Protein AF-A0A9D7K2W9-F1 (afdb_monomer)

Mean predicted aligned error: 14.37 Å

Solvent-accessible surface area (backbone atoms only — not comparable to 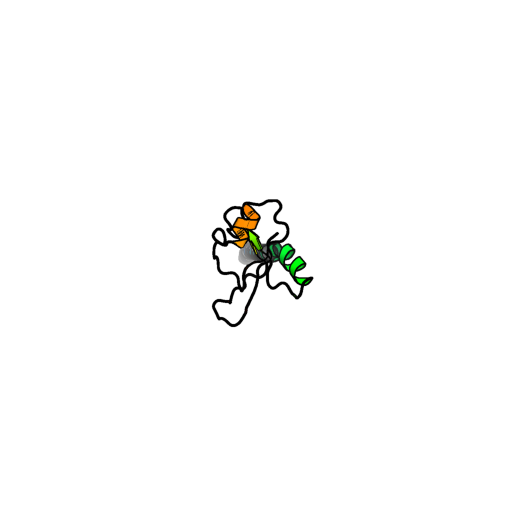full-atom values): 7177 Å² total; per-residue (Å²): 142,82,75,81,66,64,65,58,54,55,55,57,47,52,55,50,52,55,50,51,52,49,51,50,53,48,50,52,50,52,50,50,52,50,52,54,60,61,55,70,54,41,71,55,39,58,59,41,73,78,34,93,88,54,91,65,52,73,43,62,49,98,68,28,43,78,77,45,66,24,71,84,89,80,70,76,88,67,66,40,45,85,37,68,50,48,41,49,48,69,78,31,87,80,54,61,75,37,69,44,71,81,41,68,43,97,84,62,83,47,74,48,67,48,82,46,117

Organism: NCBI:txid2954365

pLDDT: mean 75.67, std 13.8, range [46.72, 96.12]

Secondary structure (DSSP, 8-state):
---SHHHHHHHHHHHHHHHHHHHHHHHHHHHHHHHHHHHTTHHHHHHHTT-TT-S--EEE-TTS-EEEES-GGG------TT-HHHHHHHH-TT--SEEPPPEEPTTSS-EE--EE-

Radius of gyration: 27.0 Å; Cα contacts (8 Å, |Δi|>4): 96; chains: 1; bounding box: 52×32×86 Å

Nearest PDB s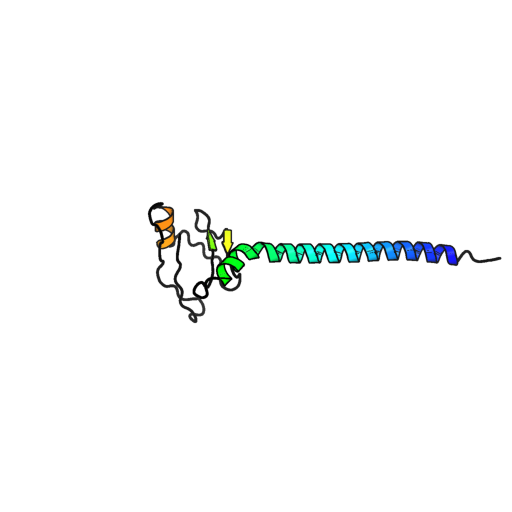tructures (foldseek):
  5ere-assembly1_A  TM=7.514E-01  e=1.344E+00  Desulfohalobium retbaense DSM 5692
  5yk3-assembly2_B  TM=4.635E-01  e=3.430E+00  Homo sapiens

Structure (mmCIF, N/CA/C/O backbone):
data_AF-A0A9D7K2W9-F1
#
_entry.id   AF-A0A9D7K2W9-F1
#
loop_
_atom_site.group_PDB
_atom_site.id
_atom_site.type_symbol
_atom_site.label_atom_id
_atom_site.label_alt_id
_atom_site.label_comp_id
_atom_site.label_asym_id
_atom_site.label_entity_id
_atom_site.label_seq_id
_atom_site.pdbx_PDB_ins_code
_atom_site.Cartn_x
_atom_site.Cartn_y
_atom_site.Cartn_z
_atom_site.occupancy
_atom_site.B_iso_or_equiv
_atom_site.auth_seq_id
_atom_site.auth_comp_id
_atom_site.auth_asym_id
_atom_site.auth_atom_id
_atom_site.pdbx_PDB_model_num
ATOM 1 N N . MET A 1 1 ? 34.306 15.046 -67.453 1.00 46.72 1 MET A N 1
ATOM 2 C CA . MET A 1 1 ? 32.863 14.742 -67.336 1.00 46.72 1 MET A CA 1
ATOM 3 C C . MET A 1 1 ? 32.702 13.692 -66.250 1.00 46.72 1 MET A C 1
ATOM 5 O O . MET A 1 1 ? 32.881 12.519 -66.534 1.00 46.72 1 MET A O 1
ATOM 9 N N . THR A 1 2 ? 32.449 14.103 -65.008 1.00 49.88 2 THR A N 1
ATOM 10 C CA . THR A 1 2 ? 32.203 13.191 -63.879 1.00 49.88 2 THR A CA 1
ATOM 11 C C . THR A 1 2 ? 31.120 13.793 -62.980 1.00 49.88 2 THR A C 1
ATOM 13 O O . THR A 1 2 ? 31.335 14.774 -62.283 1.00 49.88 2 THR A O 1
ATOM 16 N N . GLU A 1 3 ? 29.930 13.214 -63.133 1.00 54.25 3 GLU A N 1
ATOM 17 C CA . GLU A 1 3 ? 28.857 12.978 -62.158 1.00 54.25 3 GLU A CA 1
ATOM 18 C C . GLU A 1 3 ? 28.390 14.078 -61.175 1.00 54.25 3 GLU A C 1
ATOM 20 O O . GLU A 1 3 ? 28.922 14.206 -60.076 1.00 54.25 3 GLU A O 1
ATOM 25 N N . PRO A 1 4 ? 27.234 14.719 -61.452 1.00 56.09 4 PRO A N 1
ATOM 26 C CA . PRO A 1 4 ? 26.408 15.387 -60.434 1.00 56.09 4 PRO A CA 1
ATOM 27 C C . PRO A 1 4 ? 25.564 14.413 -59.571 1.00 56.09 4 PRO A C 1
ATOM 29 O O . PRO A 1 4 ? 24.839 14.844 -58.675 1.00 56.09 4 PRO A O 1
ATOM 32 N N . SER A 1 5 ? 25.629 13.100 -59.831 1.00 56.72 5 SER A N 1
ATOM 33 C CA . SER A 1 5 ? 24.749 12.076 -59.232 1.00 56.72 5 SER A CA 1
ATOM 34 C C . SER A 1 5 ? 25.137 11.680 -57.795 1.00 56.72 5 SER A C 1
ATOM 36 O O . SER A 1 5 ? 24.283 11.362 -56.964 1.00 56.72 5 SER A O 1
ATOM 38 N N . THR A 1 6 ? 26.422 11.762 -57.452 1.00 56.97 6 THR A N 1
ATOM 39 C CA . THR A 1 6 ? 26.968 11.369 -56.140 1.00 56.97 6 THR A CA 1
ATOM 40 C C . THR A 1 6 ? 26.688 12.390 -55.033 1.00 56.97 6 THR A C 1
ATOM 42 O O . THR A 1 6 ? 26.471 12.010 -53.885 1.00 56.97 6 THR A O 1
ATOM 45 N N . ALA A 1 7 ? 26.608 13.686 -55.346 1.00 55.34 7 ALA A N 1
ATOM 46 C CA . ALA A 1 7 ? 26.363 14.728 -54.342 1.00 55.34 7 ALA A CA 1
ATOM 47 C C . ALA A 1 7 ? 24.927 14.697 -53.773 1.00 55.34 7 ALA A C 1
ATOM 49 O O . ALA A 1 7 ? 24.705 14.940 -52.583 1.00 55.34 7 ALA A O 1
ATOM 50 N N . LEU A 1 8 ? 23.944 14.350 -54.609 1.00 56.28 8 LEU A N 1
ATOM 51 C CA . LEU A 1 8 ? 22.530 14.272 -54.224 1.00 56.28 8 LEU A CA 1
ATOM 52 C C . LEU A 1 8 ? 22.215 13.041 -53.359 1.00 56.28 8 LEU A C 1
ATOM 54 O O . LEU A 1 8 ? 21.375 13.124 -52.457 1.00 56.28 8 LEU A O 1
ATOM 58 N N . SER A 1 9 ? 22.900 11.912 -53.581 1.00 58.19 9 SER A N 1
ATOM 59 C CA . SER A 1 9 ? 22.712 10.699 -52.774 1.00 58.19 9 SER A CA 1
ATOM 60 C C . SER A 1 9 ? 23.237 10.875 -51.344 1.00 58.19 9 SER A C 1
ATOM 62 O O . SER A 1 9 ? 22.564 10.473 -50.395 1.00 58.19 9 SER A O 1
ATOM 64 N N . ILE A 1 10 ? 24.370 11.564 -51.172 1.00 59.09 10 ILE A N 1
ATOM 65 C CA . ILE A 1 10 ? 25.004 11.815 -49.868 1.00 59.09 10 ILE A CA 1
ATOM 66 C C . ILE A 1 10 ? 24.140 12.740 -48.990 1.00 59.09 10 ILE A C 1
ATOM 68 O O . ILE A 1 10 ? 23.942 12.459 -47.805 1.00 59.09 10 ILE A O 1
ATOM 72 N N . CYS A 1 11 ? 23.553 13.802 -49.556 1.00 56.81 11 CYS A N 1
ATOM 73 C CA . CYS A 1 11 ? 22.681 14.721 -48.810 1.00 56.81 11 CYS A CA 1
ATOM 74 C C . CYS A 1 11 ? 21.366 14.059 -48.365 1.00 56.81 11 CYS A C 1
ATOM 76 O O . CYS A 1 11 ? 20.964 14.210 -47.208 1.00 56.81 11 CYS A O 1
ATOM 78 N N . ARG A 1 12 ? 20.732 13.274 -49.253 1.00 63.59 12 ARG A N 1
ATOM 79 C CA . ARG A 1 12 ? 19.502 12.516 -48.959 1.00 63.59 12 ARG A CA 1
ATOM 80 C C . ARG A 1 12 ? 19.728 11.456 -47.879 1.00 63.59 12 ARG A C 1
ATOM 82 O O . ARG A 1 12 ? 18.879 11.282 -47.007 1.00 63.59 12 ARG A O 1
ATOM 89 N N . ASN A 1 13 ? 20.888 10.801 -47.895 1.00 68.12 13 ASN A N 1
ATOM 90 C CA . ASN A 1 13 ? 21.241 9.786 -46.906 1.00 68.12 13 ASN A CA 1
ATOM 91 C C . ASN A 1 13 ? 21.512 10.404 -45.524 1.00 68.12 13 ASN A C 1
ATOM 93 O O . ASN A 1 13 ? 21.066 9.890 -44.503 1.00 68.12 13 ASN A O 1
ATOM 97 N N . ARG A 1 14 ? 22.150 11.580 -45.473 1.00 72.62 14 ARG A N 1
ATOM 98 C CA . ARG A 1 14 ? 22.430 12.286 -44.214 1.00 72.62 14 ARG A CA 1
ATOM 99 C C . ARG A 1 14 ? 21.156 12.749 -43.499 1.00 72.62 14 ARG A C 1
ATOM 101 O O . ARG A 1 14 ? 21.074 12.658 -42.277 1.00 72.62 14 ARG A O 1
ATOM 108 N N . THR A 1 15 ? 20.138 13.196 -44.240 1.00 77.31 15 THR A N 1
ATOM 109 C CA . THR A 1 15 ? 18.832 13.546 -43.647 1.00 77.31 15 THR A CA 1
ATOM 110 C C . THR A 1 15 ? 18.067 12.312 -43.168 1.00 77.31 15 THR A C 1
ATOM 112 O O . THR A 1 15 ? 17.382 12.385 -42.151 1.00 77.31 15 THR A O 1
ATOM 115 N N . GLN A 1 16 ? 18.188 11.176 -43.864 1.00 82.12 16 GLN A N 1
ATOM 116 C CA . GLN A 1 16 ? 17.591 9.910 -43.426 1.00 82.12 16 GLN A CA 1
ATOM 117 C C . GLN A 1 16 ? 18.256 9.368 -42.155 1.00 82.12 16 GLN A C 1
ATOM 119 O O . GLN A 1 16 ? 17.547 8.994 -41.226 1.00 82.12 16 GLN A O 1
ATOM 124 N N . ILE A 1 17 ? 19.587 9.416 -42.063 1.00 85.06 17 ILE A N 1
ATOM 125 C CA . ILE A 1 17 ? 20.332 8.997 -40.866 1.00 85.06 17 ILE A CA 1
ATOM 126 C C . ILE A 1 17 ? 19.940 9.852 -39.655 1.00 85.06 17 ILE A C 1
ATOM 128 O O . ILE A 1 17 ? 19.651 9.310 -38.593 1.00 85.06 17 ILE A O 1
ATOM 132 N N . LEU A 1 18 ? 19.852 11.177 -39.812 1.00 87.94 18 LEU A N 1
ATOM 133 C CA . LEU A 1 18 ? 19.429 12.066 -38.724 1.00 87.94 18 LEU A CA 1
ATOM 134 C C . LEU A 1 18 ? 17.992 11.784 -38.265 1.00 87.94 18 LEU A C 1
ATOM 136 O O . LEU A 1 18 ? 17.726 11.809 -37.068 1.00 87.94 18 LEU A O 1
ATOM 140 N N . ARG A 1 19 ? 17.077 11.473 -39.193 1.00 88.81 19 ARG A N 1
ATOM 141 C CA . ARG A 1 19 ? 15.699 11.081 -38.856 1.00 88.81 19 ARG A CA 1
ATOM 142 C C . ARG A 1 19 ? 15.650 9.757 -38.098 1.00 88.81 19 ARG A C 1
ATOM 144 O O . ARG A 1 19 ? 14.934 9.667 -37.109 1.00 88.81 19 ARG A O 1
ATOM 151 N N . LEU A 1 20 ? 16.417 8.755 -38.529 1.00 92.19 20 LEU A N 1
ATOM 152 C CA . LEU A 1 20 ? 16.490 7.459 -37.850 1.00 92.19 20 LEU A CA 1
ATOM 153 C C . LEU A 1 20 ? 17.086 7.591 -36.447 1.00 92.19 20 LEU A C 1
ATOM 155 O O . LEU A 1 20 ? 16.539 7.027 -35.506 1.00 92.19 20 LEU A O 1
ATOM 159 N N . LEU A 1 21 ? 18.145 8.388 -36.284 1.00 92.81 21 LEU A N 1
ATOM 160 C CA . LEU A 1 21 ? 18.721 8.678 -34.969 1.00 92.81 21 LEU A CA 1
ATOM 161 C C . LEU A 1 21 ? 17.706 9.351 -34.043 1.00 92.81 21 LEU A C 1
ATOM 163 O O . LEU A 1 21 ? 17.598 8.970 -32.882 1.00 92.81 21 LEU A O 1
ATOM 167 N N . TRP A 1 22 ? 16.925 10.301 -34.561 1.00 94.94 22 TRP A N 1
ATOM 168 C CA . TRP A 1 22 ? 15.866 10.949 -33.789 1.00 94.94 22 TRP A CA 1
ATOM 169 C C . TRP A 1 22 ? 14.765 9.968 -33.377 1.00 94.94 22 TRP A C 1
ATOM 171 O O . TRP A 1 22 ? 14.326 9.991 -32.232 1.00 94.94 22 TRP A O 1
ATOM 181 N N . LEU A 1 23 ? 14.345 9.079 -34.281 1.00 96.12 23 LEU A N 1
ATOM 182 C CA . LEU A 1 23 ? 13.343 8.053 -33.983 1.00 96.12 23 LEU A CA 1
ATOM 183 C C . LEU A 1 23 ? 13.840 7.052 -32.939 1.00 96.12 23 LEU A C 1
ATOM 185 O O . LEU A 1 23 ? 13.084 6.698 -32.041 1.00 96.12 23 LEU A O 1
ATOM 189 N N . ILE A 1 24 ? 15.103 6.630 -33.025 1.00 95.00 24 ILE A N 1
ATOM 190 C CA . ILE A 1 24 ? 15.715 5.737 -32.035 1.00 95.00 24 ILE A CA 1
ATOM 191 C C . ILE A 1 24 ? 15.793 6.437 -30.678 1.00 95.00 24 ILE A C 1
ATOM 193 O O . ILE A 1 24 ? 15.364 5.869 -29.680 1.00 95.00 24 ILE A O 1
ATOM 197 N N . LEU A 1 25 ? 16.280 7.680 -30.634 1.00 95.00 25 LEU A N 1
ATOM 198 C CA . LEU A 1 25 ? 16.348 8.461 -29.399 1.00 95.00 25 LEU A CA 1
ATOM 199 C C . LEU A 1 25 ? 14.955 8.636 -28.776 1.00 95.00 25 LEU A C 1
ATOM 201 O O . LEU A 1 25 ? 14.789 8.438 -27.576 1.00 95.00 25 LEU A O 1
ATOM 205 N N . PHE A 1 26 ? 13.951 8.961 -29.592 1.00 95.75 26 PHE A N 1
ATOM 206 C CA . PHE A 1 26 ? 12.567 9.104 -29.150 1.00 95.75 26 PHE A CA 1
ATOM 207 C C . PHE A 1 26 ? 11.991 7.784 -28.631 1.00 95.75 26 PHE A C 1
ATOM 209 O O . PHE A 1 26 ? 11.350 7.775 -27.586 1.00 95.75 26 PHE A O 1
ATOM 216 N N . ALA A 1 27 ? 12.252 6.666 -29.311 1.00 94.19 27 ALA A N 1
ATOM 217 C CA . ALA A 1 27 ? 11.813 5.347 -28.869 1.00 94.19 27 ALA A CA 1
ATOM 218 C C . ALA A 1 27 ? 12.460 4.949 -27.534 1.00 94.19 27 ALA A C 1
ATOM 220 O O . ALA A 1 27 ? 11.771 4.450 -26.650 1.00 94.19 27 ALA A O 1
ATOM 221 N N . VAL A 1 28 ? 13.758 5.222 -27.356 1.00 94.44 28 VAL A N 1
ATOM 222 C CA . VAL A 1 28 ? 14.465 4.993 -26.086 1.00 94.44 28 VAL A CA 1
ATOM 223 C C . VAL A 1 28 ? 13.899 5.884 -24.982 1.00 94.44 28 VAL A C 1
ATOM 225 O O . VAL A 1 28 ? 13.647 5.399 -23.884 1.00 94.44 28 VAL A O 1
ATOM 228 N N . TYR A 1 29 ? 13.641 7.162 -25.268 1.00 93.81 29 TYR A N 1
ATOM 229 C CA . TYR A 1 29 ? 13.027 8.080 -24.310 1.00 93.81 29 TYR A CA 1
ATOM 230 C C . TYR A 1 29 ? 11.615 7.636 -23.911 1.00 93.81 29 TYR A C 1
ATOM 232 O O . TYR A 1 29 ? 11.295 7.618 -22.728 1.00 93.81 29 TYR A O 1
ATOM 240 N N . ALA A 1 30 ? 10.787 7.231 -24.875 1.00 88.75 30 ALA A N 1
ATOM 241 C CA . ALA A 1 30 ? 9.439 6.733 -24.621 1.00 88.75 30 ALA A CA 1
ATOM 242 C C . ALA A 1 30 ? 9.457 5.431 -23.809 1.00 88.75 30 ALA A C 1
ATOM 244 O O . ALA A 1 30 ? 8.665 5.283 -22.883 1.00 88.75 30 ALA A O 1
ATOM 245 N N . LEU A 1 31 ? 10.387 4.517 -24.107 1.00 88.12 31 LEU A N 1
ATOM 246 C CA . LEU A 1 31 ? 10.572 3.288 -23.338 1.00 88.12 31 LEU A CA 1
ATOM 247 C C . LEU A 1 31 ? 11.005 3.593 -21.901 1.00 88.12 31 LEU A C 1
ATOM 249 O O . LEU A 1 31 ? 10.457 3.021 -20.965 1.00 88.12 31 LEU A O 1
ATOM 253 N N . PHE A 1 32 ? 11.946 4.519 -21.719 1.00 85.81 32 PHE A N 1
ATOM 254 C CA . PHE A 1 32 ? 12.403 4.925 -20.395 1.00 85.81 32 PHE A CA 1
ATOM 255 C C . PHE A 1 32 ? 11.294 5.631 -19.606 1.00 85.81 32 PHE A C 1
ATOM 257 O O . PHE A 1 32 ? 11.107 5.348 -18.431 1.00 85.81 32 PHE A O 1
ATOM 264 N N . ALA A 1 33 ? 10.511 6.500 -20.250 1.00 81.25 33 ALA A N 1
ATOM 265 C CA . ALA A 1 33 ? 9.349 7.140 -19.637 1.00 81.25 33 ALA A CA 1
ATOM 266 C C . ALA A 1 33 ? 8.277 6.115 -19.233 1.00 81.25 33 ALA A C 1
ATOM 268 O O . ALA A 1 33 ? 7.682 6.251 -18.169 1.00 81.25 33 ALA A O 1
ATOM 269 N N . TYR A 1 34 ? 8.070 5.075 -20.044 1.00 79.44 34 TYR A N 1
ATOM 270 C CA . TYR A 1 34 ? 7.170 3.970 -19.720 1.00 79.44 34 TYR A CA 1
ATOM 271 C C . TYR A 1 34 ? 7.674 3.168 -18.510 1.00 79.44 34 TYR A C 1
ATOM 273 O O . TYR A 1 34 ? 6.930 2.949 -17.561 1.00 79.44 34 TYR A O 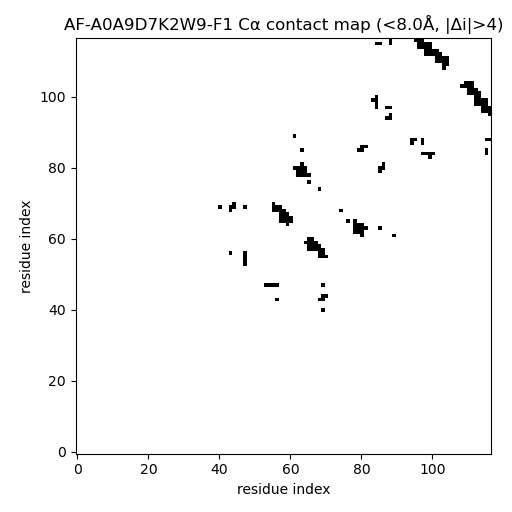1
ATOM 281 N N . GLN A 1 35 ? 8.963 2.815 -18.487 1.00 73.25 35 GLN A N 1
ATOM 282 C CA . GLN A 1 35 ? 9.587 2.136 -17.345 1.00 73.25 35 GLN A CA 1
ATOM 283 C C . GLN A 1 35 ? 9.537 2.977 -16.062 1.00 73.25 35 GLN A C 1
ATOM 285 O O . GLN A 1 35 ? 9.312 2.443 -14.981 1.00 73.25 35 GLN A O 1
ATOM 290 N N . LEU A 1 36 ? 9.730 4.294 -16.172 1.00 66.81 36 LEU A N 1
ATOM 291 C CA . LEU A 1 36 ? 9.686 5.213 -15.035 1.00 66.81 36 LEU A CA 1
ATOM 292 C C . LEU A 1 36 ? 8.255 5.423 -14.513 1.00 66.81 36 LEU A C 1
ATOM 294 O O . LEU A 1 36 ? 8.069 5.645 -13.319 1.00 66.81 36 LEU A O 1
ATOM 298 N N . TRP A 1 37 ? 7.253 5.335 -15.392 1.00 64.31 37 TRP A N 1
ATOM 299 C CA . TRP A 1 37 ? 5.839 5.342 -15.017 1.00 64.31 37 TRP A CA 1
ATOM 300 C C . TRP A 1 37 ? 5.449 4.072 -14.251 1.00 64.31 37 TRP A C 1
ATOM 302 O O . TRP A 1 37 ? 4.785 4.174 -13.221 1.00 64.31 37 TRP A O 1
ATOM 312 N N . ASP A 1 38 ? 5.920 2.903 -14.695 1.00 60.59 38 ASP A N 1
ATOM 313 C CA . ASP A 1 38 ? 5.686 1.631 -13.998 1.00 60.59 38 ASP A CA 1
ATOM 314 C C . ASP A 1 38 ? 6.411 1.583 -12.636 1.00 60.59 38 ASP A C 1
ATOM 316 O O . ASP A 1 38 ? 5.819 1.183 -11.635 1.00 60.59 38 ASP A O 1
ATOM 320 N N . GLY A 1 39 ? 7.654 2.076 -12.556 1.00 55.44 39 GLY A N 1
ATOM 321 C CA . GLY A 1 39 ? 8.457 2.053 -11.323 1.00 55.44 39 GLY A CA 1
ATOM 322 C C . GLY A 1 39 ? 7.973 2.987 -10.203 1.00 55.44 39 GLY A C 1
ATOM 323 O O . GLY A 1 39 ? 8.369 2.833 -9.050 1.00 55.44 39 GLY A O 1
ATOM 324 N N . TYR A 1 40 ? 7.089 3.953 -10.483 1.00 54.25 40 TYR A N 1
ATOM 325 C CA . TYR A 1 40 ? 6.549 4.838 -9.439 1.00 54.25 40 TYR A CA 1
ATOM 326 C C . TYR A 1 40 ? 5.585 4.114 -8.476 1.00 54.25 40 TYR A C 1
ATOM 328 O O . TYR A 1 40 ? 5.297 4.612 -7.387 1.00 54.25 40 TYR A O 1
ATOM 336 N N . HIS A 1 41 ? 5.088 2.928 -8.835 1.00 55.75 41 HIS A N 1
ATOM 337 C CA . HIS A 1 41 ? 4.261 2.098 -7.950 1.00 55.75 41 HIS A CA 1
ATOM 338 C C . HIS A 1 41 ? 5.069 1.179 -7.018 1.00 55.75 41 HIS A C 1
ATOM 340 O O . HIS A 1 41 ? 4.500 0.599 -6.088 1.00 55.75 41 HIS A O 1
ATOM 346 N N . ASP A 1 42 ? 6.396 1.137 -7.168 1.00 56.00 42 ASP A N 1
ATOM 347 C CA . ASP A 1 42 ? 7.232 0.162 -6.471 1.00 56.00 42 ASP A CA 1
ATOM 348 C C . ASP A 1 42 ? 7.322 0.377 -4.959 1.00 56.00 42 ASP A C 1
ATOM 350 O O . ASP A 1 42 ? 7.561 -0.589 -4.249 1.00 56.00 42 ASP A O 1
ATOM 354 N N . GLU A 1 43 ? 7.130 1.576 -4.396 1.00 59.66 43 GLU A N 1
ATOM 355 C CA . GLU A 1 43 ? 7.338 1.734 -2.944 1.00 59.66 43 GLU A CA 1
ATOM 356 C C . GLU A 1 43 ? 6.240 1.047 -2.107 1.00 59.66 43 GLU A C 1
ATOM 358 O O . GLU A 1 43 ? 6.533 0.436 -1.073 1.00 59.66 43 GLU A O 1
ATOM 363 N N . LEU A 1 44 ? 4.978 1.092 -2.554 1.00 59.53 44 LEU A N 1
ATOM 364 C CA . LEU A 1 44 ? 3.895 0.346 -1.902 1.00 59.53 44 LEU A CA 1
ATOM 365 C C . LEU A 1 44 ? 3.978 -1.151 -2.216 1.00 59.53 44 LEU A C 1
ATOM 367 O O . LEU A 1 44 ? 3.752 -1.962 -1.317 1.00 59.53 44 LEU A O 1
ATOM 371 N N . ASP A 1 45 ? 4.328 -1.509 -3.452 1.00 60.34 45 ASP A N 1
ATOM 372 C CA . ASP A 1 45 ? 4.475 -2.908 -3.861 1.00 60.34 45 ASP A CA 1
ATOM 373 C C . ASP A 1 45 ? 5.673 -3.572 -3.149 1.00 60.34 45 ASP A C 1
ATOM 375 O O . ASP A 1 45 ? 5.545 -4.673 -2.621 1.00 60.34 45 ASP A O 1
ATOM 379 N N . THR A 1 46 ? 6.797 -2.871 -2.976 1.00 58.94 46 THR A N 1
ATOM 380 C CA . THR A 1 46 ? 7.983 -3.351 -2.237 1.00 58.94 46 THR A CA 1
ATOM 381 C C . THR A 1 46 ? 7.683 -3.578 -0.758 1.00 58.94 46 THR A C 1
ATOM 383 O O . THR A 1 46 ? 8.186 -4.528 -0.157 1.00 58.94 46 THR A O 1
ATOM 386 N N . ARG A 1 47 ? 6.845 -2.735 -0.139 1.00 60.03 47 ARG A N 1
ATOM 387 C CA . ARG A 1 47 ? 6.397 -2.969 1.244 1.00 60.03 47 ARG A CA 1
ATOM 388 C C . ARG A 1 47 ? 5.419 -4.137 1.340 1.00 60.03 47 ARG A C 1
ATOM 390 O O . ARG A 1 47 ? 5.430 -4.812 2.364 1.00 60.03 47 ARG A O 1
ATOM 397 N N . LEU A 1 48 ? 4.621 -4.387 0.298 1.00 60.12 48 LEU A N 1
ATOM 398 C CA . LEU A 1 48 ? 3.720 -5.538 0.222 1.00 60.12 48 LEU A CA 1
ATOM 399 C C . LEU A 1 48 ? 4.490 -6.866 0.138 1.00 60.12 48 LEU A C 1
ATOM 401 O O . LEU A 1 48 ? 4.088 -7.823 0.785 1.00 60.12 48 LEU A O 1
ATOM 405 N N . ILE A 1 49 ? 5.628 -6.907 -0.570 1.00 57.31 49 ILE A N 1
ATOM 406 C CA . ILE A 1 49 ? 6.474 -8.114 -0.712 1.00 57.31 49 ILE A CA 1
ATOM 407 C C . ILE A 1 49 ? 6.933 -8.689 0.643 1.00 57.31 49 ILE A C 1
ATOM 409 O O . ILE A 1 49 ? 7.232 -9.874 0.734 1.00 57.31 49 ILE A O 1
ATOM 413 N N . ASN A 1 50 ? 6.975 -7.884 1.709 1.00 64.00 50 ASN A N 1
ATOM 414 C CA . ASN A 1 50 ? 7.420 -8.343 3.029 1.00 64.00 50 ASN A CA 1
ATOM 415 C C . ASN A 1 50 ? 6.305 -8.941 3.907 1.00 64.00 50 ASN A C 1
ATOM 417 O O . ASN A 1 50 ? 6.597 -9.355 5.028 1.00 64.00 50 ASN A O 1
ATOM 421 N N . PHE A 1 51 ? 5.052 -8.963 3.442 1.00 70.31 51 PHE A N 1
ATOM 422 C CA . PHE A 1 51 ? 3.911 -9.469 4.209 1.00 70.31 51 PHE A CA 1
ATOM 423 C C . PHE A 1 51 ? 3.022 -10.347 3.329 1.00 70.31 51 PHE A C 1
ATOM 425 O O . PHE A 1 51 ? 2.111 -9.848 2.666 1.00 70.31 51 PHE A O 1
ATOM 432 N N . ASP A 1 52 ? 3.254 -11.659 3.369 1.00 69.38 52 ASP A N 1
ATOM 433 C CA . ASP A 1 52 ? 2.470 -12.647 2.615 1.00 69.38 52 ASP A CA 1
ATOM 434 C C . ASP A 1 52 ? 0.977 -12.634 3.003 1.00 69.38 52 ASP A C 1
ATOM 436 O O . ASP A 1 52 ? 0.116 -13.037 2.221 1.00 69.38 52 ASP A O 1
ATOM 440 N N . GLU A 1 53 ? 0.640 -12.139 4.199 1.00 74.94 53 GLU A N 1
ATOM 441 C CA . GLU A 1 53 ? -0.735 -12.025 4.688 1.00 74.94 53 GLU A CA 1
ATOM 442 C C . GLU A 1 53 ? -1.495 -10.813 4.118 1.00 74.94 53 GLU A C 1
ATOM 444 O O . GLU A 1 53 ? -2.723 -10.740 4.236 1.00 74.94 53 GLU A O 1
ATOM 449 N N . LEU A 1 54 ? -0.798 -9.844 3.508 1.00 75.94 54 LEU A N 1
ATOM 450 C CA . LEU A 1 54 ? -1.409 -8.639 2.947 1.00 75.94 54 LEU A CA 1
ATOM 451 C C . LEU A 1 54 ? -1.662 -8.800 1.446 1.00 75.94 54 LEU A C 1
ATOM 453 O O . LEU A 1 54 ? -0.748 -8.868 0.633 1.00 75.94 54 LEU A O 1
ATOM 457 N N . SER A 1 55 ? -2.936 -8.764 1.055 1.00 75.00 55 SER A N 1
ATOM 458 C CA . SER A 1 55 ? -3.336 -8.845 -0.357 1.00 75.00 55 SER A CA 1
ATOM 459 C C . SER A 1 55 ? -3.265 -7.504 -1.097 1.00 75.00 55 SER A C 1
ATOM 461 O O . SER A 1 55 ? -3.123 -7.482 -2.319 1.00 75.00 55 SER A O 1
ATOM 463 N N . SER A 1 56 ? -3.393 -6.378 -0.382 1.00 76.25 56 SER A N 1
ATOM 464 C CA . SER A 1 56 ? -3.208 -5.025 -0.924 1.00 76.25 56 SER A CA 1
ATOM 465 C C . SER A 1 56 ? -3.028 -3.981 0.185 1.00 76.25 56 SER A C 1
ATOM 467 O O . SER A 1 56 ? -3.534 -4.133 1.295 1.00 76.25 56 SER A O 1
ATOM 469 N N . LEU A 1 57 ? -2.356 -2.884 -0.149 1.00 79.62 57 LEU A N 1
ATOM 470 C CA . LEU A 1 57 ? -2.161 -1.680 0.651 1.00 79.62 57 LEU A CA 1
ATOM 471 C C . LEU A 1 57 ? -2.767 -0.508 -0.108 1.00 79.62 57 LEU A C 1
ATOM 473 O O . LEU A 1 57 ? -2.606 -0.405 -1.320 1.00 79.62 57 LEU A O 1
ATOM 477 N N . ARG A 1 58 ? -3.480 0.380 0.585 1.00 81.75 58 ARG A N 1
ATOM 478 C CA . ARG A 1 58 ? -4.132 1.534 -0.044 1.00 81.75 58 ARG A CA 1
ATOM 479 C C . ARG A 1 58 ? -3.965 2.772 0.821 1.00 81.75 58 ARG A C 1
ATOM 481 O O . ARG A 1 58 ? -4.074 2.689 2.039 1.00 81.75 58 ARG A O 1
ATOM 488 N N . VAL A 1 59 ? -3.749 3.913 0.176 1.00 83.75 59 VAL A N 1
ATOM 489 C CA . VAL A 1 59 ? -3.767 5.235 0.812 1.00 83.75 59 VAL A CA 1
ATOM 490 C C . VAL A 1 59 ? -5.011 5.961 0.335 1.00 83.75 59 VAL A C 1
ATOM 492 O O . VAL A 1 59 ? -5.305 5.977 -0.863 1.00 83.75 59 VAL A O 1
ATOM 495 N N . LEU A 1 60 ? -5.747 6.542 1.274 1.00 85.75 60 LEU A N 1
ATOM 496 C CA . LEU A 1 60 ? -7.024 7.198 1.031 1.00 85.75 60 LEU A CA 1
ATOM 497 C C . LEU A 1 60 ? -6.965 8.648 1.517 1.00 85.75 60 LEU A C 1
ATOM 499 O O . LEU A 1 60 ? -6.213 8.954 2.442 1.00 85.75 60 LEU A O 1
ATOM 503 N N . ASP A 1 61 ? -7.753 9.525 0.902 1.00 86.81 61 ASP A N 1
ATOM 504 C CA . ASP A 1 61 ? -7.978 10.882 1.402 1.00 86.81 61 ASP A CA 1
ATOM 505 C C . ASP A 1 61 ? -9.028 10.916 2.528 1.00 86.81 61 ASP A C 1
ATOM 507 O O . ASP A 1 61 ? -9.575 9.885 2.928 1.00 86.81 61 ASP A O 1
ATOM 511 N N . ALA A 1 62 ? -9.310 12.112 3.053 1.00 86.94 62 ALA A N 1
ATOM 512 C CA . ALA A 1 62 ? -10.261 12.318 4.148 1.00 86.94 62 ALA A CA 1
ATOM 513 C C . ALA A 1 62 ? -11.711 11.947 3.776 1.00 86.94 62 ALA A C 1
ATOM 515 O O . ALA A 1 62 ? -12.527 11.633 4.649 1.00 86.94 62 ALA A O 1
ATOM 516 N N . GLU A 1 63 ? -12.028 11.938 2.484 1.00 86.94 63 GLU A N 1
ATOM 517 C CA . GLU A 1 63 ? -13.327 11.555 1.940 1.00 86.94 63 GLU A CA 1
ATOM 518 C C . GLU A 1 63 ? -13.419 10.045 1.648 1.00 86.94 63 GLU A C 1
ATOM 520 O O . GLU A 1 63 ? -14.469 9.550 1.233 1.00 86.94 63 GLU A O 1
ATOM 525 N N . GLY A 1 64 ? -12.344 9.288 1.884 1.00 85.19 64 GLY A N 1
ATOM 526 C CA . GLY A 1 64 ? -12.285 7.853 1.616 1.00 85.19 64 GLY A CA 1
ATOM 527 C C . GLY A 1 64 ? -12.136 7.528 0.130 1.00 85.19 64 GLY A C 1
ATOM 528 O O . GLY A 1 64 ? -12.472 6.415 -0.294 1.00 85.19 64 GLY A O 1
ATOM 529 N N . ARG A 1 65 ? -11.651 8.483 -0.672 1.00 84.94 65 ARG A N 1
ATOM 530 C CA . ARG A 1 65 ? -11.239 8.260 -2.060 1.00 84.94 65 ARG A CA 1
ATOM 531 C C . ARG A 1 65 ? -9.806 7.755 -2.077 1.00 84.94 65 ARG A C 1
ATOM 533 O O . ARG A 1 65 ? -8.955 8.180 -1.302 1.00 84.94 65 ARG A O 1
ATOM 540 N N . ARG A 1 66 ? -9.529 6.828 -2.986 1.00 82.12 66 ARG A N 1
ATOM 541 C CA . ARG A 1 66 ? -8.207 6.219 -3.122 1.00 82.12 66 ARG A CA 1
ATOM 542 C C . ARG A 1 66 ? -7.226 7.176 -3.791 1.00 82.12 66 ARG A C 1
ATOM 544 O O . ARG A 1 66 ? -7.435 7.544 -4.942 1.00 82.12 66 ARG A O 1
ATOM 551 N N . LEU A 1 67 ? -6.134 7.475 -3.091 1.00 80.38 67 LEU A N 1
ATOM 552 C CA . LEU A 1 67 ? -4.964 8.175 -3.622 1.00 80.38 67 LEU A CA 1
ATOM 553 C C . LEU A 1 67 ? -3.957 7.185 -4.223 1.00 80.38 67 LEU A C 1
ATOM 555 O O . LEU A 1 67 ? -3.473 7.408 -5.325 1.00 80.38 67 LEU A O 1
ATOM 559 N N . TYR A 1 68 ? -3.701 6.064 -3.536 1.00 75.50 68 TYR A N 1
ATOM 560 C CA . TYR A 1 68 ? -2.753 5.030 -3.973 1.00 75.50 68 TYR A CA 1
ATOM 561 C C . TYR A 1 68 ? -3.256 3.622 -3.637 1.00 75.50 68 TYR A C 1
ATOM 563 O O . TYR A 1 68 ? -3.984 3.441 -2.657 1.00 75.50 68 TYR A O 1
ATOM 571 N N . ALA A 1 69 ? -2.866 2.618 -4.424 1.00 75.06 69 ALA A N 1
ATOM 572 C CA . ALA A 1 69 ? -3.045 1.206 -4.089 1.00 75.06 69 ALA A CA 1
ATOM 573 C C . ALA A 1 69 ? -1.901 0.356 -4.647 1.00 75.06 69 ALA A C 1
ATOM 575 O O . ALA A 1 69 ? -1.512 0.564 -5.793 1.00 75.06 69 ALA A O 1
ATOM 576 N N . SER A 1 70 ? -1.426 -0.611 -3.862 1.00 70.62 70 SER A 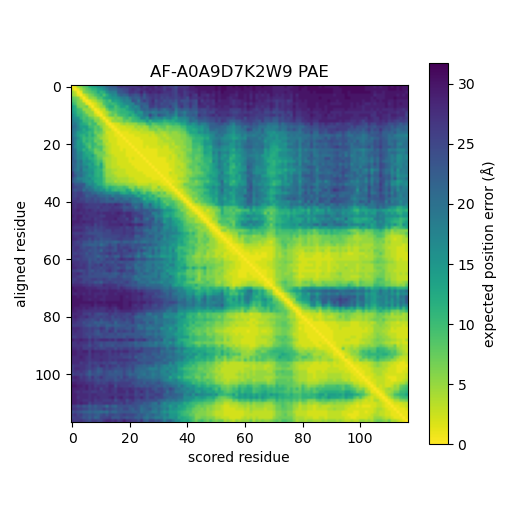N 1
ATOM 577 C CA . SER A 1 70 ? -0.605 -1.711 -4.367 1.00 70.62 70 SER A CA 1
ATOM 578 C C . SER A 1 70 ? -1.472 -2.696 -5.146 1.00 70.62 70 SER A C 1
ATOM 580 O O . SER A 1 70 ? -2.637 -2.911 -4.792 1.00 70.62 70 SER A O 1
ATOM 582 N N . ASN A 1 71 ? -0.899 -3.273 -6.204 1.00 65.31 71 ASN A N 1
ATOM 583 C CA .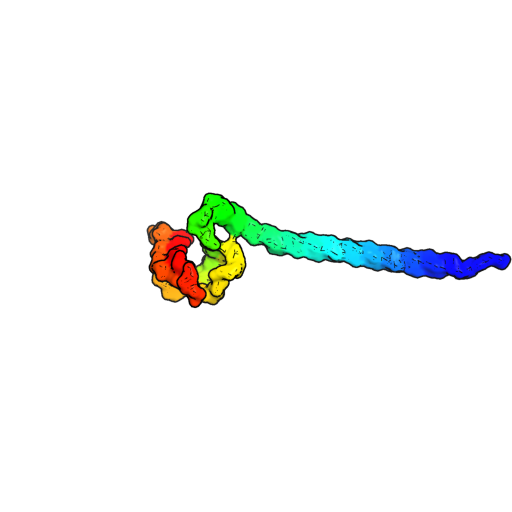 ASN A 1 71 ? -1.529 -4.222 -7.127 1.00 65.31 71 ASN A CA 1
ATOM 584 C C . ASN A 1 71 ? -2.917 -3.787 -7.669 1.00 65.31 71 ASN A C 1
ATOM 586 O O . ASN A 1 71 ? -3.971 -3.924 -7.043 1.00 65.31 71 ASN A O 1
ATOM 590 N N . THR A 1 72 ? -2.941 -3.318 -8.917 1.00 53.72 72 THR A N 1
ATOM 591 C CA . THR A 1 72 ? -4.133 -2.779 -9.598 1.00 53.72 72 THR A CA 1
ATOM 592 C C . THR A 1 72 ? -5.235 -3.806 -9.896 1.00 53.72 72 THR A C 1
ATOM 594 O O . THR A 1 72 ? -6.335 -3.406 -10.284 1.00 53.72 72 THR A O 1
ATOM 597 N N . LYS A 1 73 ? -4.998 -5.113 -9.703 1.00 53.41 73 LYS A N 1
ATOM 598 C CA . LYS A 1 73 ? -5.900 -6.171 -10.195 1.00 53.41 73 LYS A CA 1
ATOM 599 C C . LYS A 1 73 ? -7.198 -6.388 -9.408 1.00 53.41 73 LYS A C 1
ATOM 601 O O . LYS A 1 73 ? -8.103 -7.003 -9.961 1.00 53.41 73 LYS A O 1
ATOM 606 N N . THR A 1 74 ? -7.351 -5.872 -8.185 1.00 49.69 74 THR A N 1
ATOM 607 C CA . THR A 1 74 ? -8.501 -6.263 -7.326 1.00 49.69 74 THR A CA 1
ATOM 608 C C . THR A 1 74 ? -9.264 -5.104 -6.686 1.00 49.69 74 THR A C 1
ATOM 610 O O . THR A 1 74 ? -10.032 -5.283 -5.742 1.00 49.69 74 THR A O 1
ATOM 613 N N . ALA A 1 75 ? -9.071 -3.877 -7.158 1.00 49.31 75 ALA A N 1
ATOM 614 C CA . ALA A 1 75 ? -9.517 -2.704 -6.423 1.00 49.31 75 ALA A CA 1
ATOM 615 C C . ALA A 1 75 ? -10.570 -1.897 -7.191 1.00 49.31 75 ALA A C 1
ATOM 617 O O . ALA A 1 75 ? -10.264 -0.848 -7.768 1.00 49.31 75 ALA A O 1
ATOM 618 N N . TRP A 1 76 ? -11.818 -2.370 -7.136 1.00 51.75 76 TRP A N 1
ATOM 619 C CA . TRP A 1 76 ? -12.998 -1.577 -7.476 1.00 51.75 76 TRP A CA 1
ATOM 620 C C . TRP A 1 76 ? -12.923 -0.201 -6.805 1.00 51.75 76 TRP A C 1
ATOM 622 O O . TRP A 1 76 ? -12.570 -0.087 -5.627 1.00 51.75 76 TRP A O 1
ATOM 632 N N . GLN A 1 77 ? -13.240 0.842 -7.574 1.00 53.31 77 GLN A N 1
ATOM 633 C CA . GLN A 1 77 ? -13.302 2.251 -7.162 1.00 53.31 77 GLN A CA 1
ATOM 634 C C . GLN A 1 77 ? -14.500 2.534 -6.238 1.00 53.31 77 GLN A C 1
ATOM 636 O O . GLN A 1 77 ? -15.187 3.539 -6.383 1.00 53.31 77 GLN A O 1
ATOM 641 N N . THR A 1 78 ? -14.789 1.647 -5.291 1.00 60.75 78 THR A N 1
ATOM 642 C CA . THR A 1 78 ? -15.792 1.933 -4.270 1.00 60.75 78 THR A CA 1
ATOM 643 C C . THR A 1 78 ? -15.192 2.945 -3.307 1.00 60.75 78 THR A C 1
ATOM 645 O O . THR A 1 78 ? -14.245 2.639 -2.582 1.00 60.75 78 THR A O 1
ATOM 648 N N . THR A 1 79 ? -15.731 4.162 -3.319 1.00 67.69 79 THR A N 1
ATOM 649 C CA . THR A 1 79 ? -15.509 5.151 -2.263 1.00 67.69 79 THR A CA 1
ATOM 650 C C . THR A 1 79 ? -15.893 4.513 -0.934 1.00 67.69 79 THR A C 1
ATOM 652 O O . THR A 1 79 ? -17.014 4.030 -0.778 1.00 67.69 79 THR A O 1
ATOM 655 N N . ILE A 1 80 ? -14.965 4.477 0.023 1.00 79.62 80 ILE A N 1
ATOM 656 C CA . ILE A 1 80 ? -15.220 3.845 1.324 1.00 79.62 80 ILE A CA 1
ATOM 657 C C . ILE A 1 80 ? -15.582 4.849 2.422 1.00 79.62 80 ILE A C 1
ATOM 659 O O . ILE A 1 80 ? -15.698 4.455 3.580 1.00 79.62 80 ILE A O 1
ATOM 663 N N . GLY A 1 81 ? -15.789 6.122 2.073 1.00 83.00 81 GLY A N 1
ATOM 664 C CA . GLY A 1 81 ? -16.132 7.192 3.019 1.00 83.00 81 GLY A CA 1
ATOM 665 C C . GLY A 1 81 ? -17.348 6.877 3.898 1.00 83.00 81 GLY A C 1
ATOM 666 O O . GLY A 1 81 ? -17.396 7.272 5.062 1.00 83.00 81 GLY A O 1
ATOM 667 N N . ASP A 1 82 ? -18.288 6.086 3.376 1.00 84.44 82 ASP A N 1
ATOM 668 C CA . ASP A 1 82 ? -19.501 5.679 4.088 1.00 84.44 82 ASP A CA 1
ATOM 669 C C . ASP A 1 82 ? -19.339 4.398 4.923 1.00 84.44 82 ASP A C 1
ATOM 671 O O . ASP A 1 82 ? -20.285 3.964 5.591 1.00 84.44 82 ASP A O 1
ATOM 675 N N . ARG A 1 83 ? -18.160 3.766 4.914 1.00 86.81 83 ARG A N 1
ATOM 676 C CA . ARG A 1 83 ? -17.907 2.5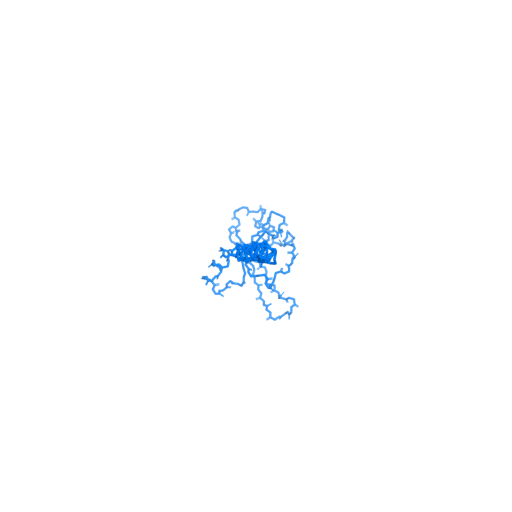49 5.692 1.00 86.81 83 ARG A CA 1
ATOM 677 C C . ARG A 1 83 ? -17.683 2.886 7.162 1.00 86.81 83 ARG A C 1
ATOM 679 O O . ARG A 1 83 ? -16.965 3.825 7.498 1.00 86.81 83 ARG A O 1
ATOM 686 N N . ALA A 1 84 ? -18.275 2.082 8.046 1.00 88.56 84 ALA A N 1
ATOM 687 C CA . ALA A 1 84 ? -18.234 2.314 9.489 1.00 88.56 84 ALA A CA 1
ATOM 688 C C . ALA A 1 84 ? -16.797 2.375 10.033 1.00 88.56 84 ALA A C 1
ATOM 690 O O . ALA A 1 84 ? -16.459 3.339 10.710 1.00 88.56 84 ALA A O 1
ATOM 691 N N . PHE A 1 85 ? -15.939 1.423 9.642 1.00 88.00 85 PHE A N 1
ATOM 692 C CA . PHE A 1 85 ? -14.531 1.383 10.060 1.00 88.00 85 PHE A CA 1
ATOM 693 C C . PHE A 1 85 ? -13.740 2.626 9.617 1.00 88.00 85 PHE A C 1
ATOM 695 O O . PHE A 1 85 ? -12.866 3.107 10.335 1.00 88.00 85 PHE A O 1
ATOM 702 N N . PHE A 1 86 ? -14.054 3.171 8.435 1.00 89.75 86 PHE A N 1
ATOM 703 C CA . PHE A 1 86 ? -13.386 4.359 7.915 1.00 89.75 86 PHE A CA 1
ATOM 704 C C . PHE A 1 86 ? -13.817 5.606 8.686 1.00 89.75 86 PHE A C 1
ATOM 706 O O . PHE A 1 86 ? -12.963 6.377 9.115 1.00 89.75 86 PHE A O 1
ATOM 713 N N . ARG A 1 87 ? -15.126 5.778 8.927 1.00 89.62 87 ARG A N 1
ATOM 714 C CA . ARG A 1 87 ? -15.637 6.880 9.758 1.00 89.62 87 ARG A CA 1
ATOM 715 C C . ARG A 1 87 ? -15.092 6.817 11.176 1.00 89.62 87 ARG A C 1
ATOM 717 O O . ARG A 1 87 ? -14.639 7.831 11.682 1.00 89.62 87 ARG A O 1
ATOM 724 N N . GLU A 1 88 ? -15.068 5.634 11.784 1.00 89.50 88 GLU A N 1
ATOM 725 C CA . GLU A 1 88 ? -14.499 5.442 13.119 1.00 89.50 88 GLU A CA 1
ATOM 726 C C . GLU A 1 88 ? -13.047 5.923 13.174 1.00 89.50 88 GLU A C 1
ATOM 728 O O . GLU A 1 88 ? -12.693 6.728 14.036 1.00 89.50 88 GLU A O 1
ATOM 733 N N . ARG A 1 89 ? -12.218 5.510 12.209 1.00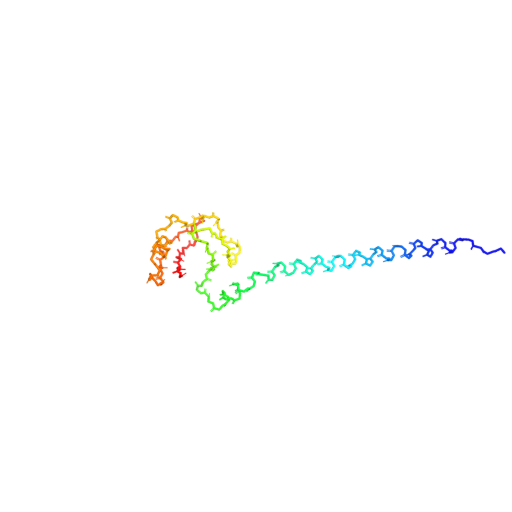 89.56 89 ARG A N 1
ATOM 734 C CA . ARG A 1 89 ? -10.822 5.945 12.157 1.00 89.56 89 ARG A CA 1
ATOM 735 C C . ARG A 1 89 ? -10.673 7.434 11.834 1.00 89.56 89 ARG A C 1
ATOM 737 O O . ARG A 1 89 ? -9.785 8.079 12.394 1.00 89.56 89 ARG A O 1
ATOM 744 N N . ARG A 1 90 ? -11.494 7.979 10.935 1.00 88.00 90 ARG A N 1
ATOM 745 C CA . ARG A 1 90 ? -11.458 9.391 10.522 1.00 88.00 90 ARG A CA 1
ATOM 746 C C . ARG A 1 90 ? -11.877 10.322 11.656 1.00 88.00 90 ARG A C 1
ATOM 748 O O . ARG A 1 90 ? -11.207 11.319 11.907 1.00 88.00 90 ARG A O 1
ATOM 755 N N . ASP A 1 91 ? -12.962 9.983 12.341 1.00 90.94 91 ASP A N 1
ATOM 756 C CA . ASP A 1 91 ? -13.599 10.838 13.339 1.00 90.94 91 ASP A CA 1
ATOM 757 C C . ASP A 1 91 ? -12.921 10.687 14.720 1.00 90.94 91 ASP A C 1
ATOM 759 O O . ASP A 1 91 ? -13.011 11.582 15.562 1.00 90.94 91 ASP A O 1
ATOM 763 N N . ASN A 1 92 ? -12.176 9.595 14.951 1.00 88.88 92 ASN A N 1
ATOM 764 C CA . ASN A 1 92 ? -11.399 9.365 16.168 1.00 88.88 92 ASN A CA 1
ATOM 765 C C . ASN A 1 92 ? -9.900 9.174 15.876 1.00 88.88 92 ASN A C 1
ATOM 767 O O . ASN A 1 92 ? -9.410 8.070 15.635 1.00 88.88 92 ASN A O 1
ATOM 771 N N . ALA A 1 93 ? -9.127 10.253 16.023 1.00 79.50 93 ALA A N 1
ATOM 772 C CA . ALA A 1 93 ? -7.671 10.233 15.855 1.00 79.50 93 ALA A CA 1
ATOM 773 C C . ALA A 1 93 ? -6.927 9.298 16.837 1.00 79.50 93 ALA A C 1
ATOM 775 O O . ALA A 1 93 ? -5.766 8.968 16.601 1.00 79.50 93 ALA A O 1
ATOM 776 N N . LYS A 1 94 ? -7.574 8.865 17.930 1.00 86.44 94 LYS A N 1
ATOM 777 C CA . LYS A 1 94 ? -7.011 7.936 18.923 1.00 86.44 94 LYS A CA 1
ATOM 778 C C . LYS A 1 94 ? -7.413 6.476 18.690 1.00 86.44 94 LYS A C 1
ATOM 780 O O . LYS A 1 94 ? -7.006 5.632 19.481 1.00 86.44 94 LYS A O 1
ATOM 785 N N . ALA A 1 95 ? -8.181 6.169 17.640 1.00 81.94 95 ALA A N 1
ATOM 786 C CA . ALA A 1 95 ? -8.715 4.825 17.388 1.00 81.94 95 ALA A CA 1
ATOM 787 C C . ALA A 1 95 ? -7.639 3.741 17.174 1.00 81.94 95 ALA A C 1
ATOM 789 O O . ALA A 1 95 ? -7.945 2.556 17.225 1.00 81.94 95 ALA A O 1
ATOM 790 N N . GLY A 1 96 ? -6.369 4.116 16.985 1.00 85.12 96 GLY A N 1
ATOM 791 C CA . GLY A 1 96 ? -5.296 3.149 16.776 1.00 85.12 96 GLY A CA 1
ATOM 792 C C . GLY A 1 96 ? -5.512 2.363 15.482 1.00 85.12 96 GLY A C 1
ATOM 793 O O . GLY A 1 96 ? -5.777 2.960 14.440 1.00 85.12 96 GLY A O 1
ATOM 794 N N . LEU A 1 97 ? -5.361 1.039 15.546 1.00 88.06 97 LEU A N 1
ATOM 795 C CA . LEU A 1 97 ? -5.653 0.139 14.431 1.00 88.06 97 LEU A CA 1
ATOM 796 C C . LEU A 1 97 ? -7.1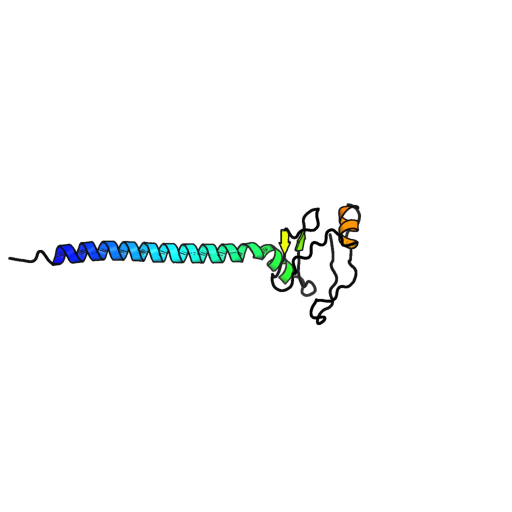40 -0.242 14.457 1.00 88.06 97 LEU A C 1
ATOM 798 O O . LEU A 1 97 ? -7.597 -0.837 15.430 1.00 88.06 97 LEU A O 1
ATOM 802 N N . VAL A 1 98 ? -7.865 0.054 13.379 1.00 90.19 98 VAL A N 1
ATOM 803 C CA . VAL A 1 98 ? -9.282 -0.298 13.216 1.00 90.19 98 VAL A CA 1
ATOM 804 C C . VAL A 1 98 ? -9.403 -1.464 12.240 1.00 90.19 98 VAL A C 1
ATOM 806 O O . VAL A 1 98 ? -8.784 -1.459 11.175 1.00 90.19 98 VAL A O 1
ATOM 809 N N . VAL A 1 99 ? -10.207 -2.463 12.598 1.00 89.50 99 VAL A N 1
ATOM 810 C CA . VAL A 1 99 ? -10.459 -3.655 11.779 1.00 89.50 99 VAL A CA 1
ATOM 811 C C . VAL A 1 99 ? -11.875 -3.577 11.222 1.00 89.50 99 VAL A C 1
ATOM 813 O O . VAL A 1 99 ? -12.819 -3.311 11.963 1.00 89.50 99 VAL A O 1
ATOM 816 N N . SER A 1 100 ? -12.035 -3.781 9.917 1.00 88.12 100 SER A N 1
ATOM 817 C CA . SER A 1 100 ? -13.356 -3.798 9.294 1.00 88.12 100 SER A CA 1
ATOM 818 C C . SER A 1 100 ? -14.138 -5.076 9.601 1.00 88.12 100 SER A C 1
ATOM 820 O O . SER A 1 100 ? -13.591 -6.088 10.036 1.00 88.12 100 SER A O 1
ATOM 822 N N . GLU A 1 101 ? -15.425 -5.059 9.255 1.00 87.12 101 GLU A N 1
ATOM 823 C CA . GLU A 1 101 ? -16.164 -6.294 9.003 1.00 87.12 101 GLU A CA 1
ATOM 824 C C . GLU A 1 101 ? -15.524 -7.104 7.864 1.00 87.12 101 GLU A C 1
ATOM 826 O O . GLU A 1 101 ? -14.677 -6.618 7.104 1.00 87.12 101 GLU A O 1
ATOM 831 N N . VAL A 1 102 ? -15.944 -8.356 7.751 1.00 86.62 102 VAL A N 1
ATOM 832 C CA . VAL A 1 102 ? -15.476 -9.266 6.715 1.00 86.62 102 VAL A CA 1
ATOM 833 C C . VAL A 1 102 ? -16.251 -9.016 5.420 1.00 86.62 102 VAL A C 1
ATOM 835 O O . VAL A 1 102 ? -17.478 -9.091 5.396 1.00 86.62 102 VAL A O 1
ATOM 838 N N . PHE A 1 103 ? -15.531 -8.754 4.333 1.00 82.12 103 PHE A N 1
ATOM 839 C CA . PHE A 1 103 ? -16.078 -8.564 2.995 1.00 82.12 103 PHE A CA 1
ATOM 840 C C . PHE A 1 103 ? -15.886 -9.819 2.146 1.00 82.12 103 PHE A C 1
ATOM 842 O O . PHE A 1 103 ? -14.845 -10.471 2.206 1.00 82.12 103 PHE A O 1
ATOM 849 N N . ALA A 1 104 ? -16.872 -10.124 1.307 1.00 80.94 104 ALA A N 1
ATOM 850 C CA . ALA A 1 104 ? -16.710 -11.075 0.215 1.00 80.94 104 ALA A CA 1
ATOM 851 C C . ALA A 1 104 ? -16.329 -10.314 -1.059 1.00 80.94 104 ALA A C 1
ATOM 853 O O . ALA A 1 104 ? -16.862 -9.234 -1.319 1.00 80.94 104 ALA A O 1
ATOM 854 N N . SER A 1 105 ? -15.423 -10.878 -1.852 1.00 73.00 105 SER A N 1
ATOM 855 C CA . SER A 1 105 ? -15.148 -10.400 -3.203 1.00 73.00 105 SER A CA 1
ATOM 856 C C . SER A 1 105 ? -16.397 -10.523 -4.082 1.00 73.00 105 SER A C 1
ATOM 858 O O . SER A 1 105 ? -17.280 -11.343 -3.819 1.00 73.00 105 SER A O 1
ATOM 860 N N . ASP A 1 106 ? -16.482 -9.716 -5.142 1.00 71.06 106 ASP A N 1
ATOM 861 C CA . ASP A 1 106 ? -17.650 -9.710 -6.039 1.00 71.06 106 ASP A CA 1
ATOM 862 C C . ASP A 1 106 ? -17.883 -11.067 -6.719 1.00 71.06 106 ASP A C 1
ATOM 864 O O . ASP A 1 106 ? -19.023 -11.482 -6.934 1.00 71.06 106 ASP A O 1
ATOM 868 N N . ASP A 1 107 ? -16.804 -11.796 -7.006 1.00 73.12 107 ASP A N 1
ATOM 869 C CA . ASP A 1 107 ? -16.837 -13.164 -7.530 1.00 73.12 107 ASP A CA 1
ATOM 870 C C . ASP A 1 107 ? -17.084 -14.226 -6.439 1.00 73.12 107 ASP A C 1
ATOM 872 O O . ASP A 1 107 ? -17.195 -15.411 -6.746 1.00 73.12 107 ASP A O 1
ATOM 876 N N . ARG A 1 108 ? -17.200 -13.807 -5.170 1.00 68.31 108 ARG A N 1
ATOM 877 C CA . ARG A 1 108 ? -17.375 -14.635 -3.964 1.00 68.31 108 ARG A CA 1
ATOM 878 C C . ARG A 1 108 ? -16.323 -15.730 -3.782 1.00 68.31 108 ARG A C 1
ATOM 880 O O . ARG A 1 108 ? -16.538 -16.659 -3.006 1.00 68.31 108 ARG A O 1
ATOM 887 N N . THR A 1 109 ? -15.197 -15.639 -4.480 1.00 74.19 109 THR A N 1
ATOM 888 C CA . THR A 1 109 ? -14.111 -16.620 -4.377 1.00 74.19 109 THR A CA 1
ATOM 889 C C . THR A 1 109 ? -13.232 -16.364 -3.162 1.00 74.19 109 THR A C 1
ATOM 891 O O . THR A 1 109 ? -12.568 -17.275 -2.675 1.00 74.19 109 THR A O 1
ATOM 894 N N . SER A 1 110 ? -13.230 -15.123 -2.678 1.00 74.56 110 SER A N 1
ATOM 895 C CA . SER A 1 110 ? -12.289 -14.642 -1.685 1.00 74.56 110 SER A CA 1
ATOM 896 C C . SER A 1 110 ? -13.004 -13.824 -0.624 1.00 74.56 110 SER A C 1
ATOM 898 O 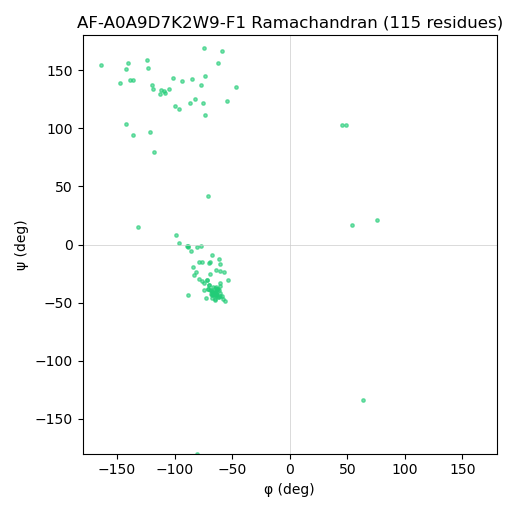O . SER A 1 110 ? -13.901 -13.030 -0.901 1.00 74.56 110 SER A O 1
ATOM 900 N N . THR A 1 111 ? -12.557 -13.989 0.609 1.00 84.62 111 THR A N 1
ATOM 901 C CA . THR A 1 111 ? -13.054 -13.240 1.754 1.00 84.62 111 THR A CA 1
ATOM 902 C C . THR A 1 111 ? -11.897 -12.445 2.331 1.00 84.62 111 THR A C 1
ATOM 904 O O . THR A 1 111 ? -10.800 -12.980 2.488 1.00 84.62 111 THR A O 1
ATOM 907 N N . TYR A 1 112 ? -12.116 -11.168 2.621 1.00 82.69 112 TYR A N 1
ATOM 908 C CA . TYR A 1 112 ? -11.068 -10.268 3.084 1.00 82.69 112 TYR A CA 1
ATOM 909 C C . TYR A 1 112 ? -11.573 -9.327 4.174 1.00 82.69 112 TYR A C 1
ATOM 911 O O . TYR A 1 112 ? -12.760 -9.034 4.284 1.00 82.69 112 TYR A O 1
ATOM 919 N N . LEU A 1 113 ? -10.642 -8.831 4.976 1.00 86.81 113 LEU A N 1
ATOM 920 C CA . LEU A 1 113 ? -10.863 -7.766 5.946 1.00 86.81 113 LEU A CA 1
ATOM 921 C C . LEU A 1 113 ? -9.879 -6.636 5.663 1.00 86.81 113 LEU A C 1
ATOM 923 O O . LEU A 1 113 ? -8.852 -6.835 5.014 1.00 86.81 113 LEU A O 1
ATOM 927 N N . ILE A 1 114 ? -10.209 -5.441 6.129 1.00 85.88 114 ILE A N 1
ATOM 928 C CA . ILE A 1 114 ? -9.402 -4.242 5.954 1.00 85.88 114 ILE A CA 1
ATOM 929 C C . ILE A 1 114 ? -8.885 -3.821 7.321 1.00 85.88 114 ILE A C 1
ATOM 931 O O . ILE A 1 114 ? -9.646 -3.670 8.277 1.00 85.88 114 ILE A O 1
ATOM 935 N N . LEU A 1 115 ? -7.576 -3.603 7.384 1.00 86.62 115 LEU A N 1
ATOM 936 C CA . LEU A 1 115 ? -6.903 -2.989 8.517 1.00 86.62 115 LEU A CA 1
ATOM 937 C C . LEU A 1 115 ? -6.660 -1.517 8.176 1.00 86.62 115 LEU A C 1
ATOM 939 O O . LEU A 1 115 ? -5.990 -1.212 7.190 1.00 86.62 115 LEU A O 1
ATOM 943 N N . ALA A 1 116 ? -7.224 -0.609 8.968 1.00 87.06 116 ALA A N 1
ATOM 944 C CA . ALA A 1 116 ? -7.090 0.831 8.791 1.00 87.06 116 ALA A CA 1
ATOM 945 C C . ALA A 1 116 ? -6.260 1.432 9.927 1.00 87.06 116 ALA A C 1
ATOM 947 O O . ALA A 1 116 ? -6.495 1.149 11.104 1.00 87.06 116 ALA A O 1
ATOM 948 N N . ARG A 1 117 ? -5.295 2.280 9.565 1.00 84.56 117 ARG A N 1
ATOM 949 C CA . ARG A 1 117 ? -4.415 2.973 10.502 1.00 84.56 117 ARG A CA 1
ATOM 950 C C . ARG A 1 117 ? -4.264 4.434 10.136 1.00 84.56 117 ARG A C 1
ATOM 952 O O . ARG A 1 117 ? -4.293 4.765 8.938 1.00 84.56 117 ARG A O 1
#

Sequence (117 aa):
MTEPSTALSICRNRTQILRLLWLILFAVYALFAYQLWDGYHDELDTRLINFDELSSLRVLDAEGRRLYASNTKTAWQTTIGDRAFFRERRDNAKAGLVVSEVFASDDRTSTYLILAR

Foldseek 3Di:
DDDPPVVVVVVVVVVVVVVVVVVVVVVVVVVVVVVVVVCVLVVQQVVVVVDPPDPKDFDADLQQFTPHMHDPPQDDRPRCSVFPQSCCVSVDVPPPKTKGPWDAGPVSPDIDIDIDD